Protein AF-A0A8T6VHX3-F1 (afdb_monomer)

Sequence (84 aa):
TYAVSHTVVIPFGAHDPTLNTPAENWYEPPVKTISVGETVTWINNDREAHTVTSGEGTGRFGWMGGEKFGNPTGEFDSGLFAEG

Radius of gyration: 13.65 Å; Cα contacts (8 Å, |Δi|>4): 145; chains: 1; bounding box: 45×22×30 Å

Structure (mmCIF, N/CA/C/O backbone):
data_AF-A0A8T6VHX3-F1
#
_entry.id   AF-A0A8T6VHX3-F1
#
loop_
_atom_site.group_PDB
_atom_site.id
_atom_site.type_symbol
_atom_site.label_atom_id
_atom_site.label_alt_id
_atom_site.label_comp_id
_atom_site.label_asym_id
_atom_site.label_entity_id
_atom_site.label_seq_id
_atom_site.pdbx_PDB_ins_code
_atom_site.Cartn_x
_atom_site.Cartn_y
_atom_site.Cartn_z
_atom_site.occupancy
_atom_site.B_iso_or_equiv
_atom_site.auth_seq_id
_atom_site.auth_comp_id
_atom_site.auth_asym_id
_atom_site.auth_atom_id
_atom_site.pdbx_PDB_model_num
ATOM 1 N N . THR A 1 1 ? -28.102 0.133 10.332 1.00 55.50 1 THR A N 1
ATOM 2 C CA . THR A 1 1 ? -27.237 0.943 9.449 1.00 55.50 1 THR A CA 1
ATOM 3 C C . THR A 1 1 ? -26.382 -0.012 8.651 1.00 55.50 1 THR A C 1
ATOM 5 O O . THR A 1 1 ? -25.862 -0.952 9.236 1.00 55.50 1 THR A O 1
ATOM 8 N N . TYR A 1 2 ? -26.321 0.139 7.329 1.00 59.12 2 TYR A N 1
ATOM 9 C CA . TYR A 1 2 ? -25.416 -0.670 6.511 1.00 59.12 2 TYR A CA 1
ATOM 10 C C . TYR A 1 2 ? -23.986 -0.193 6.774 1.00 59.12 2 TYR A C 1
ATOM 12 O O . TYR A 1 2 ? -23.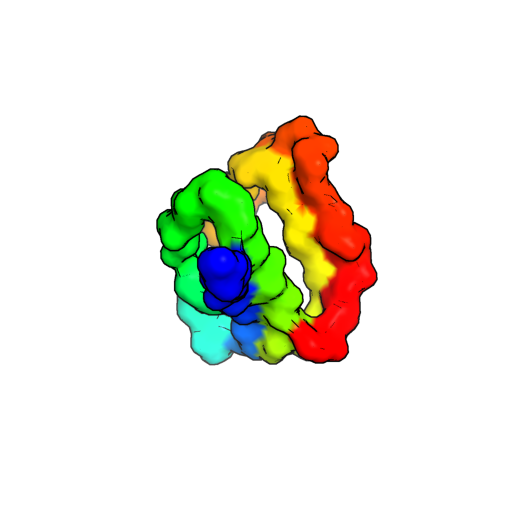754 1.014 6.803 1.00 59.12 2 TYR A O 1
ATOM 20 N N . ALA A 1 3 ? -23.060 -1.118 7.022 1.00 73.62 3 ALA A N 1
ATOM 21 C CA . ALA A 1 3 ? -21.646 -0.776 7.101 1.00 73.62 3 ALA A CA 1
ATOM 22 C C . ALA A 1 3 ? -21.197 -0.267 5.724 1.00 73.62 3 ALA A C 1
ATOM 24 O O . ALA A 1 3 ? -21.455 -0.919 4.710 1.00 73.62 3 ALA A O 1
ATOM 25 N N . VAL A 1 4 ? -20.575 0.910 5.682 1.00 87.44 4 VAL A N 1
ATOM 26 C CA . VAL A 1 4 ? -19.976 1.437 4.454 1.00 87.44 4 VAL A CA 1
ATOM 27 C C . VAL A 1 4 ? -18.679 0.672 4.202 1.00 87.44 4 VAL A C 1
ATOM 29 O O . VAL A 1 4 ? -17.879 0.468 5.119 1.00 87.44 4 VAL A O 1
ATOM 32 N N . SER A 1 5 ? -18.496 0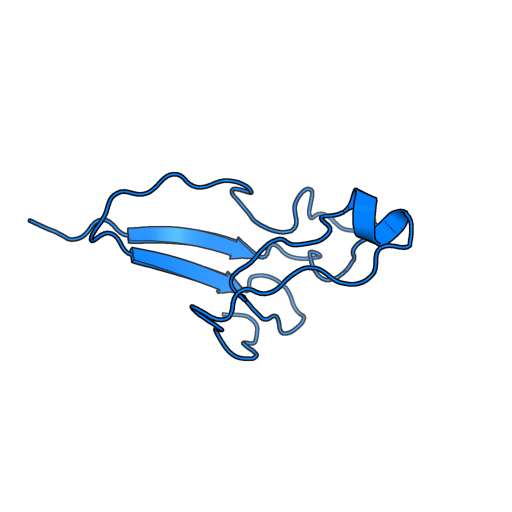.224 2.961 1.00 91.12 5 SER A N 1
ATOM 33 C CA . SER A 1 5 ? -17.281 -0.445 2.505 1.00 91.12 5 SER A CA 1
ATOM 34 C C . SER A 1 5 ? -16.545 0.441 1.508 1.00 91.12 5 SER A C 1
ATOM 36 O O . SER A 1 5 ? -17.156 1.099 0.663 1.00 91.12 5 SER A O 1
ATOM 38 N N . HIS A 1 6 ? -15.224 0.452 1.631 1.00 95.75 6 HIS A N 1
ATOM 39 C CA . HIS A 1 6 ? -14.299 1.213 0.810 1.00 95.75 6 HIS A CA 1
ATOM 40 C C . HIS A 1 6 ? -13.366 0.267 0.076 1.00 95.75 6 HIS A C 1
ATOM 42 O O . HIS A 1 6 ? -12.823 -0.649 0.680 1.00 95.75 6 HIS A O 1
ATOM 48 N N . THR A 1 7 ? -13.109 0.541 -1.196 1.00 97.00 7 THR A N 1
ATOM 49 C CA . THR A 1 7 ? -12.125 -0.207 -1.981 1.00 97.00 7 THR A CA 1
ATOM 50 C C . THR A 1 7 ? -10.842 0.599 -2.142 1.00 97.00 7 THR A C 1
ATOM 52 O O . THR A 1 7 ? -10.897 1.810 -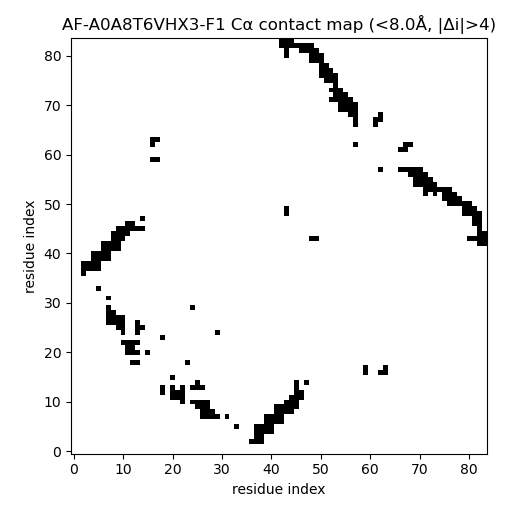2.393 1.00 97.00 7 THR A O 1
ATOM 55 N N . VAL A 1 8 ? -9.710 -0.089 -2.005 1.00 97.62 8 VAL A N 1
ATOM 56 C CA . VAL A 1 8 ? -8.374 0.376 -2.387 1.00 97.62 8 VAL A CA 1
ATOM 57 C C . VAL A 1 8 ? -7.778 -0.672 -3.321 1.00 97.62 8 VAL A C 1
ATOM 59 O O . VAL A 1 8 ? -7.760 -1.855 -2.995 1.00 97.62 8 VAL A O 1
ATOM 62 N N . VAL A 1 9 ? -7.317 -0.257 -4.492 1.00 97.81 9 VAL A N 1
ATOM 63 C CA . VAL A 1 9 ? -6.756 -1.161 -5.502 1.00 97.81 9 VAL A CA 1
ATOM 64 C C . VAL A 1 9 ? -5.240 -1.027 -5.507 1.00 97.81 9 VAL A C 1
ATOM 66 O O . VAL A 1 9 ? -4.727 0.087 -5.460 1.00 97.81 9 VAL A O 1
ATOM 69 N N . ILE A 1 10 ? -4.532 -2.149 -5.579 1.00 97.50 10 ILE A N 1
ATOM 70 C CA . ILE A 1 10 ? -3.134 -2.202 -6.011 1.00 97.50 10 ILE A CA 1
ATOM 71 C C . ILE A 1 10 ? -3.183 -2.369 -7.537 1.00 97.50 10 ILE A C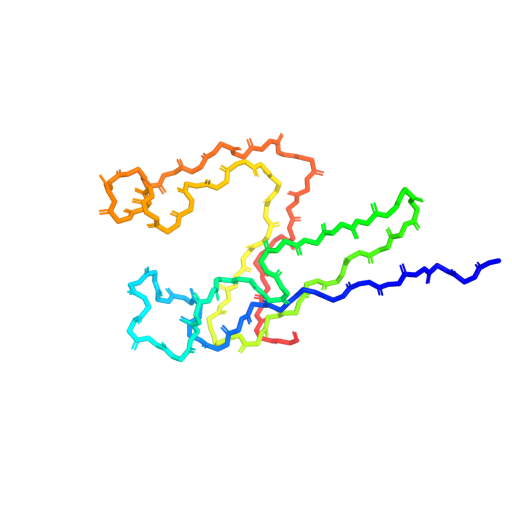 1
ATOM 73 O O . ILE A 1 10 ? -3.623 -3.424 -8.001 1.00 97.50 10 ILE A O 1
ATOM 77 N N . PRO A 1 11 ? -2.881 -1.328 -8.333 1.00 97.06 11 PRO A N 1
ATOM 78 C CA . PRO A 1 11 ? -3.114 -1.355 -9.774 1.00 97.06 11 PRO A CA 1
ATOM 79 C C . PRO A 1 11 ? -2.060 -2.180 -10.520 1.00 97.06 11 PRO A C 1
ATOM 81 O O . PRO A 1 11 ? -0.948 -2.402 -10.038 1.00 97.06 11 PRO A O 1
ATOM 84 N N . PHE A 1 12 ? -2.389 -2.572 -11.750 1.00 96.31 12 PHE A N 1
ATOM 85 C CA . PHE A 1 12 ? -1.465 -3.275 -12.635 1.00 96.31 12 PHE A CA 1
ATOM 86 C C . PHE A 1 12 ? -0.162 -2.492 -12.833 1.00 96.31 12 PHE A C 1
ATOM 88 O O . PHE A 1 12 ? -0.169 -1.356 -13.313 1.00 96.31 12 PHE A O 1
ATOM 95 N N . GLY A 1 13 ? 0.964 -3.131 -12.507 1.00 95.06 13 GLY A N 1
ATOM 96 C CA . GLY A 1 13 ? 2.288 -2.524 -12.589 1.00 95.06 13 GLY A CA 1
ATOM 97 C C . GLY A 1 13 ? 2.795 -1.892 -11.291 1.00 95.06 13 GLY A C 1
ATOM 98 O O . GLY A 1 13 ? 3.905 -1.360 -11.302 1.00 95.06 13 GLY A O 1
ATOM 99 N N . ALA A 1 14 ? 2.040 -1.957 -10.187 1.00 93.88 14 ALA A N 1
ATOM 100 C CA . ALA A 1 14 ? 2.470 -1.442 -8.884 1.00 93.88 14 ALA A CA 1
ATOM 101 C C . ALA A 1 14 ? 3.701 -2.168 -8.302 1.00 93.88 14 ALA A C 1
ATOM 103 O O . ALA A 1 14 ? 4.407 -1.590 -7.475 1.00 93.88 14 ALA A O 1
ATOM 104 N N . HIS A 1 15 ? 4.005 -3.389 -8.757 1.00 91.44 15 HIS A N 1
ATOM 105 C CA . HIS A 1 15 ? 5.235 -4.112 -8.418 1.00 91.44 15 HIS A CA 1
ATOM 106 C C . HIS A 1 15 ? 6.519 -3.402 -8.866 1.00 91.44 15 HIS A C 1
ATOM 108 O O . HIS A 1 15 ? 7.584 -3.688 -8.317 1.00 91.44 15 HIS A O 1
ATOM 114 N N . ASP A 1 16 ? 6.452 -2.505 -9.858 1.00 89.88 16 ASP A N 1
ATOM 115 C CA . ASP A 1 16 ? 7.607 -1.729 -10.299 1.00 89.88 16 ASP A CA 1
ATOM 116 C C . ASP A 1 16 ? 7.672 -0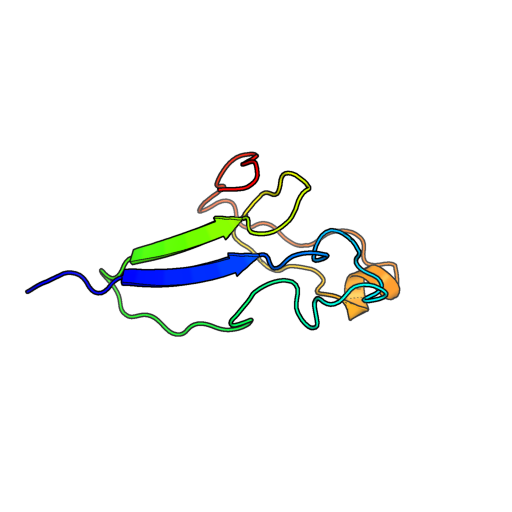.384 -9.548 1.00 89.88 16 ASP A C 1
ATOM 118 O O . ASP A 1 16 ? 6.916 0.551 -9.843 1.00 89.88 16 ASP A O 1
ATOM 122 N N . PRO A 1 17 ? 8.619 -0.214 -8.608 1.00 81.81 17 PRO A N 1
ATOM 123 C CA . PRO A 1 17 ? 8.739 1.016 -7.833 1.00 81.81 17 PRO A CA 1
ATOM 124 C C . PRO A 1 17 ? 9.243 2.215 -8.655 1.00 81.81 17 PRO A C 1
ATOM 126 O O . PRO A 1 17 ? 9.258 3.343 -8.154 1.00 81.81 17 PRO A O 1
ATOM 129 N N . THR A 1 18 ? 9.682 2.005 -9.900 1.00 84.06 18 THR A N 1
ATOM 130 C CA . THR A 1 18 ? 10.234 3.066 -10.755 1.00 84.06 18 THR A CA 1
ATOM 131 C C . THR A 1 18 ? 9.160 3.877 -11.492 1.00 84.06 18 THR A C 1
ATOM 133 O O . THR A 1 18 ? 9.450 4.988 -11.942 1.00 84.06 18 THR A O 1
ATOM 136 N N . LEU A 1 19 ? 7.910 3.390 -11.525 1.00 78.00 19 LEU A N 1
ATOM 137 C CA . LEU A 1 19 ? 6.808 3.867 -12.382 1.00 78.00 19 LEU A CA 1
ATOM 138 C C . LEU A 1 19 ? 7.155 3.878 -13.878 1.00 78.00 19 LEU A C 1
ATOM 140 O O . LEU A 1 19 ? 6.768 4.783 -14.614 1.00 78.00 19 LEU A O 1
ATOM 144 N N . ASN A 1 20 ? 7.880 2.861 -14.340 1.00 88.06 20 ASN A N 1
ATOM 145 C CA . ASN A 1 20 ? 7.986 2.564 -15.769 1.00 88.06 20 ASN A CA 1
ATOM 146 C C . ASN A 1 20 ? 6.833 1.660 -16.252 1.00 88.06 20 ASN A C 1
ATOM 148 O O . ASN A 1 20 ? 6.917 1.028 -17.305 1.00 88.06 20 ASN A O 1
ATOM 152 N N . THR A 1 21 ? 5.748 1.611 -15.478 1.00 91.25 21 THR A N 1
ATOM 153 C CA . THR A 1 21 ? 4.516 0.863 -15.730 1.00 91.25 21 THR A CA 1
ATOM 154 C C . THR A 1 21 ? 3.327 1.829 -15.817 1.00 91.25 21 THR A C 1
ATOM 156 O O . THR A 1 21 ? 3.475 3.013 -15.512 1.00 91.25 21 THR A O 1
ATOM 159 N N . PRO A 1 22 ? 2.135 1.367 -16.239 1.00 93.00 22 PRO A N 1
ATOM 160 C CA . PRO A 1 22 ? 0.941 2.214 -16.273 1.00 93.00 22 PRO A CA 1
ATOM 161 C C . PRO A 1 22 ? 0.459 2.715 -14.902 1.00 93.00 22 PRO A C 1
ATOM 163 O O . PRO A 1 22 ? -0.350 3.637 -14.862 1.00 93.00 22 PRO A O 1
ATOM 166 N N . ALA A 1 23 ? 0.912 2.117 -13.795 1.00 92.94 23 ALA A N 1
ATOM 167 C CA . ALA A 1 23 ? 0.538 2.547 -12.453 1.00 92.94 23 ALA A CA 1
ATOM 168 C C . ALA A 1 23 ? 1.152 3.920 -12.133 1.00 92.94 23 ALA A C 1
ATOM 170 O O . ALA A 1 23 ? 2.369 4.086 -12.158 1.00 92.94 23 ALA A O 1
ATOM 171 N N . GLU A 1 24 ? 0.322 4.903 -11.780 1.00 89.06 24 GLU A N 1
ATOM 172 C CA . GLU A 1 24 ? 0.797 6.217 -11.312 1.00 89.06 24 GLU A CA 1
ATOM 173 C C . GLU A 1 24 ? 1.053 6.235 -9.797 1.00 89.06 24 GLU A C 1
ATOM 175 O O . GLU A 1 24 ? 1.888 6.994 -9.301 1.00 89.06 24 GLU A O 1
ATOM 180 N N . ASN A 1 25 ? 0.336 5.385 -9.058 1.00 90.50 25 ASN A N 1
ATOM 181 C CA . ASN A 1 25 ? 0.425 5.225 -7.611 1.00 90.50 25 ASN A CA 1
ATOM 182 C C . ASN A 1 25 ? 0.462 3.731 -7.261 1.00 90.50 25 ASN A C 1
ATOM 184 O O . ASN A 1 25 ? -0.062 2.905 -8.000 1.00 90.50 25 ASN A O 1
ATOM 188 N N . TRP A 1 26 ? 1.025 3.378 -6.103 1.00 91.62 26 TRP A N 1
ATOM 189 C CA . TRP A 1 26 ? 0.994 1.990 -5.609 1.00 91.62 26 TRP A CA 1
ATOM 190 C C . TRP A 1 26 ? -0.375 1.568 -5.063 1.00 91.62 26 TRP A C 1
ATOM 192 O O . TRP A 1 26 ? -0.654 0.378 -4.966 1.00 91.62 26 TRP A O 1
ATOM 202 N N . TYR A 1 27 ? -1.225 2.540 -4.727 1.00 94.69 27 TYR A N 1
ATOM 203 C CA . TYR A 1 27 ? -2.596 2.331 -4.277 1.00 94.69 27 TYR A CA 1
ATOM 204 C C . TYR A 1 27 ? -3.534 3.333 -4.950 1.00 94.69 27 TYR A C 1
ATOM 206 O O . TYR A 1 27 ? -3.187 4.506 -5.111 1.00 94.69 27 TYR A O 1
ATOM 214 N N . GLU A 1 28 ? -4.746 2.891 -5.276 1.00 95.94 28 GLU A N 1
ATOM 215 C CA . GLU A 1 28 ? -5.798 3.703 -5.883 1.00 95.94 28 GLU A CA 1
ATOM 216 C C . GLU A 1 28 ? -7.111 3.596 -5.074 1.00 95.94 28 GLU A C 1
ATOM 218 O O . GLU A 1 28 ? -7.727 2.529 -5.034 1.00 95.94 28 GLU A O 1
ATOM 223 N N . PRO A 1 29 ? -7.572 4.681 -4.416 1.00 96.31 29 PRO A N 1
ATOM 224 C CA . PRO A 1 29 ? -6.863 5.949 -4.245 1.00 96.31 29 PRO A CA 1
ATOM 225 C C . PRO A 1 29 ? -5.655 5.799 -3.296 1.00 96.31 29 PRO A C 1
ATOM 227 O O . PRO A 1 29 ? -5.688 4.959 -2.397 1.00 96.31 29 PRO A O 1
ATOM 230 N N . PRO A 1 30 ? -4.624 6.657 -3.418 1.00 92.38 30 PRO A N 1
ATOM 231 C CA . PRO A 1 30 ? -3.438 6.594 -2.559 1.00 92.38 30 PRO A CA 1
ATOM 232 C C . PRO A 1 30 ? -3.713 7.036 -1.115 1.00 92.38 30 PRO A C 1
ATOM 234 O O . PRO A 1 30 ? -2.955 6.706 -0.208 1.00 92.38 30 PRO A O 1
ATOM 237 N N . VAL A 1 31 ? -4.795 7.790 -0.892 1.00 93.62 31 VAL A N 1
ATOM 238 C CA . VAL A 1 31 ? -5.247 8.230 0.431 1.00 93.62 31 VAL A CA 1
ATOM 239 C C . VAL A 1 31 ? -6.745 7.987 0.542 1.00 93.62 31 VAL A C 1
ATOM 241 O O . VAL A 1 31 ? -7.518 8.364 -0.344 1.00 93.62 31 VAL A O 1
ATOM 244 N N . LYS A 1 32 ? -7.163 7.375 1.652 1.00 94.94 32 LYS A N 1
ATOM 245 C CA . LYS A 1 32 ? -8.565 7.086 1.950 1.00 94.94 32 LYS A CA 1
ATOM 246 C C . LYS A 1 32 ? -8.904 7.550 3.362 1.00 94.94 32 LYS A C 1
ATOM 248 O O . LYS A 1 32 ? -8.287 7.108 4.324 1.00 94.94 32 LYS A O 1
ATOM 253 N N . THR A 1 33 ? -9.906 8.414 3.481 1.00 95.38 33 THR A N 1
ATOM 254 C CA . THR A 1 33 ? -10.494 8.790 4.772 1.00 95.38 33 THR A CA 1
ATOM 255 C C . THR A 1 33 ? -11.702 7.902 5.037 1.00 95.38 33 THR A C 1
ATOM 257 O O . THR A 1 33 ? -12.589 7.814 4.188 1.00 95.38 33 THR A O 1
ATOM 260 N N . ILE A 1 34 ? -11.735 7.263 6.206 1.00 94.38 34 ILE A N 1
ATOM 261 C CA . ILE A 1 34 ? -12.822 6.383 6.654 1.00 94.38 34 ILE A CA 1
ATOM 262 C C . ILE A 1 34 ? -13.301 6.789 8.052 1.00 94.38 34 ILE A C 1
ATOM 264 O O . ILE A 1 34 ? -12.586 7.468 8.792 1.00 94.38 34 ILE A O 1
ATOM 268 N N . SER A 1 35 ? -14.500 6.350 8.421 1.00 95.69 35 SER A N 1
ATOM 269 C CA . SER A 1 35 ? -15.066 6.499 9.763 1.00 95.69 35 SER A CA 1
ATOM 270 C C . SER A 1 35 ? -14.908 5.218 10.584 1.00 95.69 35 SER A C 1
ATOM 272 O O . SER A 1 35 ? -14.820 4.111 10.051 1.00 95.69 35 SER A O 1
ATOM 274 N N . VAL A 1 36 ? -14.913 5.354 11.912 1.00 94.25 36 VAL A N 1
ATOM 275 C CA . VAL A 1 36 ? -14.886 4.201 12.824 1.00 94.25 36 VAL A CA 1
ATOM 276 C C . VAL A 1 36 ? -16.088 3.288 12.554 1.00 94.25 36 VAL A C 1
ATOM 278 O O . VAL A 1 36 ? -17.228 3.748 12.526 1.00 94.25 36 VAL A O 1
ATOM 281 N N . GLY A 1 37 ? -15.822 1.989 12.388 1.00 93.81 37 GLY A N 1
ATOM 282 C CA . GLY A 1 37 ? -16.832 0.963 12.098 1.00 93.81 37 GLY A CA 1
ATOM 283 C C . GLY A 1 37 ? -17.045 0.668 10.608 1.00 93.81 37 GLY A C 1
ATOM 284 O O . GLY A 1 37 ? -17.816 -0.232 10.282 1.00 93.81 37 GLY A O 1
ATOM 285 N N . GLU A 1 38 ? -16.371 1.387 9.709 1.00 95.44 38 GLU A N 1
ATOM 2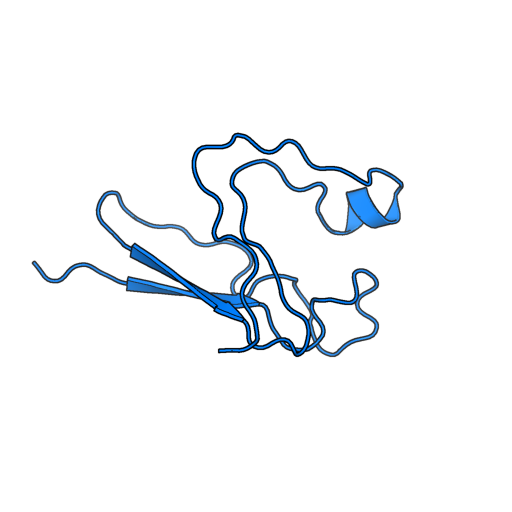86 C CA . GLU A 1 38 ? -16.350 1.079 8.275 1.00 95.44 38 GLU A CA 1
ATOM 287 C C . GLU A 1 38 ? -15.313 -0.003 7.942 1.00 95.44 38 GLU A C 1
ATOM 289 O O . GLU A 1 38 ? -14.448 -0.339 8.751 1.00 95.44 38 GLU A O 1
ATOM 294 N N . THR A 1 39 ? -15.408 -0.573 6.740 1.00 94.94 39 THR A N 1
ATOM 295 C CA . THR A 1 39 ? -14.481 -1.611 6.261 1.00 94.94 39 THR A CA 1
ATOM 296 C C . THR A 1 39 ? -13.723 -1.130 5.034 1.00 94.94 39 THR A C 1
ATOM 298 O O . THR A 1 39 ? -14.313 -0.524 4.140 1.00 94.94 39 THR A O 1
ATOM 301 N N . VAL A 1 40 ? -12.430 -1.443 4.968 1.00 96.25 40 VAL A N 1
ATOM 302 C CA . VAL A 1 40 ? -11.606 -1.266 3.768 1.00 96.25 40 VAL A CA 1
ATOM 303 C C . VAL A 1 40 ? -11.285 -2.637 3.185 1.00 96.25 40 VAL A C 1
ATOM 305 O O . VAL A 1 40 ? -10.877 -3.545 3.906 1.00 96.25 40 VAL A O 1
ATOM 308 N N . THR A 1 41 ? -11.482 -2.777 1.881 1.00 95.81 41 THR A N 1
ATOM 309 C CA . THR A 1 41 ? -11.123 -3.952 1.093 1.00 95.81 41 THR A CA 1
ATOM 310 C C . THR A 1 41 ? -10.009 -3.564 0.136 1.00 95.81 41 THR A C 1
ATOM 312 O O . THR A 1 41 ? -10.191 -2.687 -0.712 1.00 95.81 41 THR A O 1
ATOM 315 N N . TRP A 1 42 ? -8.865 -4.227 0.276 1.00 97.38 42 TRP A N 1
ATOM 316 C CA . TRP A 1 42 ? -7.782 -4.148 -0.693 1.00 97.38 42 TRP A CA 1
ATOM 317 C C . TRP A 1 42 ? -7.994 -5.195 -1.783 1.00 97.38 42 TRP A C 1
ATOM 319 O O . TRP A 1 42 ? -8.330 -6.336 -1.477 1.00 97.38 42 TRP A O 1
ATOM 329 N N . ILE A 1 43 ? -7.816 -4.786 -3.035 1.00 97.56 43 ILE A N 1
ATOM 330 C CA . ILE A 1 43 ? -7.894 -5.641 -4.226 1.00 97.56 43 ILE A CA 1
ATOM 331 C C . ILE A 1 43 ? -6.519 -5.630 -4.875 1.00 97.56 43 ILE A C 1
ATOM 333 O O . ILE A 1 43 ? -5.963 -4.550 -5.102 1.00 97.56 43 ILE A O 1
ATOM 337 N N . ASN A 1 44 ? -5.980 -6.808 -5.180 1.00 98.12 44 ASN A N 1
ATOM 338 C CA . ASN A 1 44 ? -4.748 -6.897 -5.948 1.00 98.12 44 ASN A C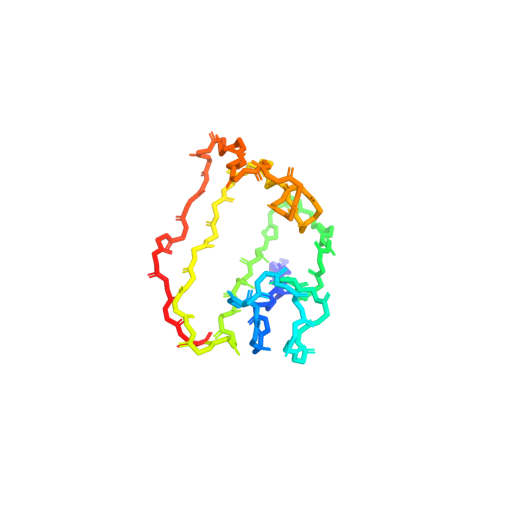A 1
ATOM 339 C C . ASN A 1 44 ? -5.109 -7.039 -7.426 1.00 98.12 44 ASN A C 1
ATOM 341 O O . ASN A 1 44 ? -5.466 -8.119 -7.879 1.00 98.12 44 ASN A O 1
ATOM 345 N N . ASN A 1 45 ? -5.026 -5.939 -8.169 1.00 97.88 45 ASN A N 1
ATOM 346 C CA . ASN A 1 45 ? -5.181 -5.926 -9.623 1.00 97.88 45 ASN A CA 1
ATOM 347 C C . ASN A 1 45 ? -3.811 -5.874 -10.329 1.00 97.88 45 ASN A C 1
ATOM 349 O O . ASN A 1 45 ? -3.711 -5.488 -11.495 1.00 97.88 45 ASN A O 1
ATOM 353 N N . ASP A 1 46 ? -2.740 -6.200 -9.607 1.00 97.12 46 ASP A N 1
ATOM 354 C CA . ASP A 1 46 ? -1.417 -6.426 -10.163 1.00 97.12 46 ASP A CA 1
ATOM 355 C C . ASP A 1 46 ? -1.176 -7.922 -10.372 1.00 97.12 46 ASP A C 1
ATOM 357 O O . ASP A 1 46 ? -1.812 -8.778 -9.760 1.00 97.12 46 ASP A O 1
ATOM 361 N N . ARG A 1 47 ? -0.231 -8.240 -11.258 1.00 94.69 47 ARG A N 1
ATOM 362 C CA . ARG A 1 47 ? 0.106 -9.629 -11.590 1.00 94.69 47 ARG A CA 1
ATOM 363 C C . ARG A 1 47 ? 0.933 -10.307 -10.496 1.00 94.69 47 ARG A C 1
ATOM 365 O O . ARG A 1 47 ? 0.922 -11.530 -10.370 1.00 94.69 47 ARG A O 1
ATOM 372 N N . GLU A 1 48 ? 1.701 -9.518 -9.756 1.00 95.88 48 GLU A N 1
ATOM 373 C CA . GLU A 1 48 ? 2.540 -10.003 -8.667 1.00 95.88 48 GLU A CA 1
ATOM 374 C C . GLU A 1 48 ? 1.741 -10.069 -7.366 1.00 95.88 48 GLU A C 1
ATOM 376 O O . GLU A 1 48 ? 0.804 -9.303 -7.141 1.00 95.88 48 GLU A O 1
ATOM 381 N N . ALA A 1 49 ? 2.109 -11.001 -6.491 1.00 97.06 49 ALA A N 1
ATOM 382 C CA . ALA A 1 49 ? 1.490 -11.093 -5.179 1.00 97.06 49 ALA A CA 1
ATOM 383 C C . ALA A 1 49 ? 2.007 -9.976 -4.260 1.00 97.06 49 ALA A C 1
ATOM 385 O O . ALA A 1 49 ? 3.203 -9.680 -4.244 1.00 97.06 49 ALA A O 1
ATOM 386 N N . HIS A 1 50 ? 1.108 -9.400 -3.465 1.00 95.94 50 HIS A N 1
ATOM 387 C CA . HIS A 1 50 ? 1.395 -8.253 -2.604 1.00 95.94 50 HIS A CA 1
ATOM 388 C C . HIS A 1 50 ? 0.999 -8.518 -1.152 1.00 95.94 50 HIS A C 1
ATOM 390 O O . HIS A 1 50 ? 0.300 -9.481 -0.838 1.00 95.94 50 HIS A O 1
ATOM 396 N N . THR A 1 51 ? 1.467 -7.650 -0.260 1.00 95.50 51 THR A N 1
ATOM 397 C CA . THR A 1 51 ? 1.083 -7.600 1.155 1.00 95.50 51 THR A CA 1
ATOM 398 C C . THR A 1 51 ? 0.604 -6.196 1.500 1.00 95.50 51 THR A C 1
ATOM 400 O O . THR A 1 51 ? 1.087 -5.214 0.937 1.00 95.50 51 THR A O 1
ATOM 403 N N . VAL A 1 52 ? -0.294 -6.084 2.473 1.00 95.94 52 VAL A N 1
ATOM 404 C CA . VAL A 1 52 ? -0.737 -4.817 3.056 1.00 95.94 52 VAL A CA 1
ATOM 405 C C . VAL A 1 52 ? -0.489 -4.883 4.559 1.00 95.94 52 VAL A C 1
ATOM 407 O O . VAL A 1 52 ? -1.129 -5.655 5.274 1.00 95.94 52 VAL A O 1
ATOM 410 N N . THR A 1 53 ? 0.460 -4.075 5.022 1.00 94.88 53 THR A N 1
ATOM 411 C CA . THR A 1 53 ? 0.957 -4.060 6.405 1.00 94.88 53 THR A CA 1
ATOM 412 C C . THR A 1 53 ? 0.743 -2.673 7.003 1.00 94.88 53 THR A C 1
ATOM 414 O O . THR A 1 53 ? 0.938 -1.664 6.319 1.00 94.88 53 THR A O 1
ATOM 417 N N . SER A 1 54 ? 0.338 -2.598 8.271 1.00 96.00 54 SER A N 1
ATOM 418 C CA . SER A 1 54 ? 0.186 -1.317 8.961 1.00 96.00 54 SER A CA 1
ATOM 419 C C . SER A 1 54 ? 1.537 -0.661 9.262 1.00 96.00 54 SER A C 1
ATOM 421 O O . SER A 1 54 ? 2.514 -1.335 9.594 1.00 96.00 54 SER A O 1
ATOM 423 N N . GLY A 1 55 ? 1.587 0.667 9.158 1.00 94.50 55 GLY A N 1
ATOM 424 C CA . GLY A 1 55 ? 2.734 1.482 9.549 1.00 94.50 55 GLY A CA 1
ATOM 425 C C . GLY A 1 55 ? 3.068 2.578 8.547 1.00 94.50 55 GLY A C 1
ATOM 426 O O . GLY A 1 55 ? 2.268 2.922 7.675 1.00 94.50 55 GLY A O 1
ATOM 427 N N . GLU A 1 56 ? 4.267 3.134 8.682 1.00 92.31 56 GLU A N 1
ATOM 428 C CA . GLU A 1 56 ? 4.786 4.151 7.769 1.00 92.31 56 GLU A CA 1
ATOM 429 C C . GLU A 1 56 ? 5.619 3.484 6.674 1.00 92.31 56 GLU A C 1
ATOM 431 O O . GLU A 1 56 ? 6.698 2.949 6.930 1.00 92.31 56 GLU A O 1
ATOM 436 N N . GLY A 1 57 ? 5.133 3.508 5.434 1.00 88.88 57 GLY A N 1
ATOM 437 C CA . GLY A 1 57 ? 5.946 3.123 4.281 1.00 88.88 57 GLY A CA 1
ATOM 438 C C . GLY A 1 57 ? 7.008 4.183 3.976 1.00 88.88 57 GLY A C 1
ATOM 439 O O . GLY A 1 57 ? 6.789 5.367 4.215 1.00 88.88 57 GLY A O 1
ATOM 440 N N . THR A 1 58 ? 8.129 3.794 3.360 1.00 86.38 58 THR A N 1
ATOM 441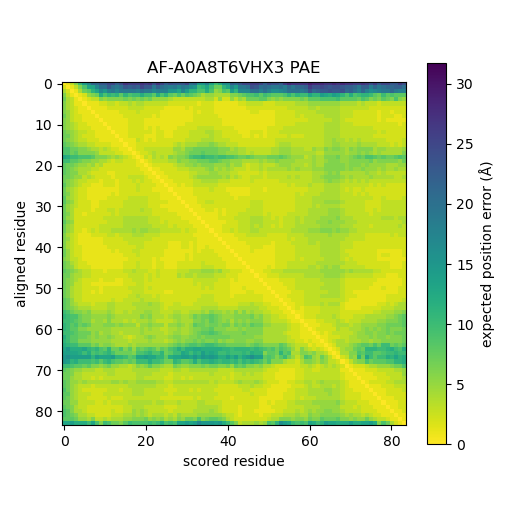 C CA . THR A 1 58 ? 9.140 4.765 2.877 1.00 86.38 58 THR A CA 1
ATOM 442 C C . THR A 1 58 ? 8.621 5.660 1.754 1.00 86.38 58 THR A C 1
ATOM 444 O O . THR A 1 58 ? 9.223 6.676 1.407 1.00 86.38 58 THR A O 1
ATOM 447 N N . GLY A 1 59 ? 7.494 5.270 1.157 1.00 84.25 59 GLY A N 1
ATOM 448 C CA . GLY A 1 59 ? 6.982 5.877 -0.053 1.00 84.25 59 GLY A CA 1
ATOM 449 C C . GLY A 1 59 ? 7.947 5.701 -1.225 1.00 84.25 59 GLY A C 1
ATOM 450 O O . GLY A 1 59 ? 9.066 5.195 -1.119 1.00 84.25 59 GLY A O 1
ATOM 451 N N . ARG A 1 60 ? 7.503 6.153 -2.393 1.00 80.12 60 ARG A N 1
ATOM 452 C CA . ARG A 1 60 ? 8.274 6.024 -3.632 1.00 80.12 60 ARG A CA 1
ATOM 453 C C . ARG A 1 60 ? 9.640 6.701 -3.551 1.00 80.12 60 ARG A C 1
ATOM 455 O O . ARG A 1 60 ? 10.653 6.118 -3.930 1.00 80.12 60 ARG A O 1
ATOM 462 N N . PHE A 1 61 ? 9.662 7.945 -3.080 1.00 81.88 61 PHE A N 1
ATOM 463 C CA . PHE A 1 61 ? 10.882 8.746 -3.066 1.00 81.88 61 PHE A CA 1
ATOM 464 C C . PHE A 1 61 ? 11.875 8.275 -2.003 1.00 81.88 61 PHE A C 1
ATOM 466 O O . PHE A 1 61 ? 13.071 8.299 -2.278 1.00 81.88 61 PHE A O 1
ATOM 473 N N . GLY A 1 62 ? 11.399 7.775 -0.856 1.00 85.19 62 GLY A N 1
ATOM 474 C CA . GLY A 1 62 ? 12.263 7.126 0.131 1.00 85.19 62 GLY A CA 1
ATOM 475 C C . GLY A 1 62 ? 12.915 5.874 -0.453 1.00 85.19 62 GLY A C 1
ATOM 476 O O . GLY A 1 62 ? 14.142 5.764 -0.448 1.00 85.19 62 GLY A O 1
ATOM 477 N N . TRP A 1 63 ? 12.127 4.997 -1.095 1.00 83.69 63 TRP A N 1
ATOM 478 C CA . TRP A 1 63 ? 12.665 3.801 -1.756 1.00 83.69 63 TRP A CA 1
ATOM 479 C C . TRP A 1 63 ? 13.720 4.131 -2.823 1.00 83.69 63 TRP A C 1
ATOM 481 O O . TRP A 1 63 ? 14.819 3.571 -2.807 1.00 83.69 63 TRP A O 1
ATOM 491 N N . MET A 1 64 ? 13.426 5.075 -3.725 1.00 83.12 64 MET A N 1
ATOM 492 C CA . MET A 1 64 ? 14.379 5.518 -4.754 1.00 83.12 64 MET A CA 1
ATOM 493 C C . MET A 1 64 ? 15.609 6.231 -4.167 1.00 83.12 64 MET A C 1
ATOM 495 O O . MET A 1 64 ? 16.679 6.199 -4.774 1.00 83.12 64 MET A O 1
ATOM 499 N N . GLY A 1 65 ? 15.468 6.857 -2.996 1.00 84.88 65 GLY A N 1
ATOM 500 C CA . GLY A 1 65 ? 16.536 7.542 -2.266 1.00 84.88 65 GLY A CA 1
ATOM 501 C C . GLY A 1 65 ? 17.444 6.621 -1.445 1.00 84.88 65 GLY A C 1
ATOM 502 O O . GLY A 1 65 ? 18.426 7.094 -0.878 1.00 84.88 65 GLY A O 1
ATOM 503 N N . GLY A 1 66 ? 17.155 5.315 -1.392 1.00 82.31 66 GLY A N 1
ATOM 504 C CA . GLY A 1 66 ? 17.935 4.333 -0.631 1.00 82.31 66 GLY A CA 1
ATOM 505 C C . GLY A 1 66 ? 17.372 4.001 0.754 1.00 82.31 66 GLY A C 1
ATOM 506 O O . GLY A 1 66 ? 17.922 3.129 1.431 1.00 82.31 66 GLY A O 1
ATOM 507 N N . GLU A 1 67 ? 16.257 4.614 1.156 1.00 81.50 67 GLU A N 1
ATOM 508 C CA . GLU A 1 67 ? 15.473 4.205 2.323 1.00 81.50 67 GLU A CA 1
ATOM 509 C C . GLU A 1 67 ? 14.615 3.004 1.923 1.00 81.50 67 GLU A C 1
ATOM 511 O O . GLU A 1 67 ? 13.515 3.118 1.382 1.00 81.50 67 GLU A O 1
ATOM 516 N N . LYS A 1 68 ? 15.173 1.810 2.119 1.00 73.19 68 LYS A N 1
ATOM 517 C CA . LYS A 1 68 ? 14.552 0.576 1.630 1.00 73.19 68 LYS A CA 1
ATOM 518 C C . LYS A 1 68 ? 13.420 0.055 2.516 1.00 73.19 68 LYS A C 1
ATOM 520 O O . LYS A 1 68 ? 12.651 -0.785 2.069 1.00 73.19 68 LYS A O 1
ATOM 525 N N . PHE A 1 69 ? 13.313 0.506 3.762 1.00 81.31 69 PHE A N 1
ATOM 526 C CA . PHE A 1 69 ? 12.419 -0.115 4.739 1.00 81.31 69 PHE A CA 1
ATOM 527 C C . PHE A 1 69 ? 11.577 0.918 5.468 1.00 81.31 69 PHE A C 1
ATOM 529 O O . PHE A 1 69 ? 12.107 1.918 5.947 1.00 81.31 69 PHE A O 1
ATOM 536 N N . GLY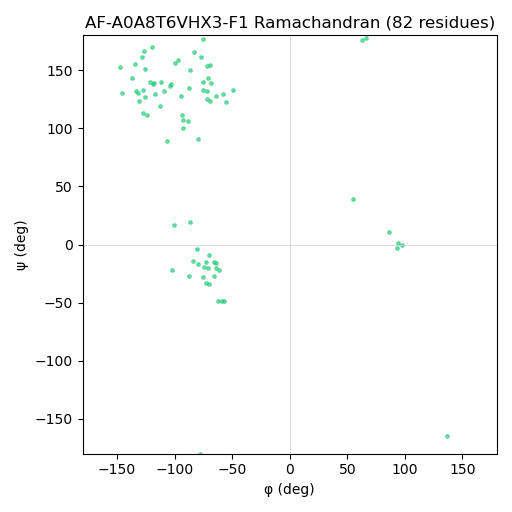 A 1 70 ? 10.267 0.666 5.510 1.00 87.19 70 GLY A N 1
ATOM 537 C CA . GLY A 1 70 ? 9.328 1.440 6.311 1.00 87.19 70 GLY A CA 1
ATOM 538 C C . GLY A 1 70 ? 9.385 1.042 7.784 1.00 87.19 70 GLY A C 1
ATOM 539 O O . GLY A 1 70 ? 10.124 0.134 8.169 1.00 87.19 70 GLY A O 1
ATOM 540 N N . ASN A 1 71 ? 8.558 1.695 8.591 1.00 92.75 71 ASN A N 1
ATOM 541 C CA . ASN A 1 71 ? 8.366 1.400 10.006 1.00 92.75 71 ASN A CA 1
ATOM 542 C C . ASN A 1 71 ? 7.003 0.709 10.189 1.00 92.75 71 ASN A C 1
ATOM 544 O O . ASN A 1 71 ? 5.999 1.403 10.375 1.00 92.75 71 ASN A O 1
ATOM 548 N N . PRO A 1 72 ? 6.926 -0.633 10.092 1.00 93.69 72 PRO A N 1
ATOM 549 C CA . PRO A 1 72 ? 5.682 -1.350 10.327 1.00 93.69 72 PRO A CA 1
ATOM 550 C C . PRO A 1 72 ? 5.292 -1.270 11.804 1.00 93.69 72 PRO A C 1
ATOM 552 O O . PRO A 1 72 ? 6.137 -1.400 12.691 1.00 93.69 72 PRO A O 1
ATOM 555 N N . THR A 1 73 ? 4.005 -1.080 12.066 1.00 96.88 73 THR A N 1
ATOM 556 C CA . THR A 1 73 ? 3.472 -0.893 13.421 1.00 96.88 73 THR A CA 1
ATOM 557 C C . THR A 1 73 ? 2.809 -2.164 13.974 1.00 96.88 73 THR A C 1
ATOM 559 O O . THR A 1 73 ? 2.802 -2.374 15.186 1.00 96.88 73 THR A O 1
ATOM 562 N N . GLY A 1 74 ? 2.379 -3.090 13.104 1.00 95.38 74 GLY A N 1
ATOM 563 C CA . GLY A 1 74 ? 1.993 -4.461 13.476 1.00 95.38 74 GLY A CA 1
ATOM 564 C C . GLY A 1 74 ? 0.543 -4.658 13.939 1.00 95.38 74 GLY A C 1
ATOM 565 O O . GLY A 1 74 ? 0.204 -5.724 14.446 1.00 95.38 74 GLY A O 1
ATOM 566 N N . GLU A 1 75 ? -0.326 -3.665 13.772 1.00 97.06 75 GLU A N 1
ATOM 567 C CA . GLU A 1 75 ? -1.766 -3.753 14.043 1.00 97.06 75 GLU A CA 1
ATOM 568 C C . GLU A 1 75 ? -2.508 -4.632 13.032 1.00 97.06 75 GLU A C 1
ATOM 570 O O . GLU A 1 75 ? -3.473 -5.298 13.411 1.00 97.06 75 GLU A O 1
ATOM 575 N N . PHE A 1 76 ? -2.086 -4.641 11.763 1.00 95.38 76 PHE A N 1
ATOM 576 C CA . PHE A 1 76 ? -2.593 -5.591 10.773 1.00 95.38 76 PHE A CA 1
ATOM 577 C C . PHE A 1 76 ? -1.537 -5.973 9.733 1.00 95.38 76 PHE A C 1
ATOM 579 O O . PHE A 1 76 ? -0.654 -5.188 9.383 1.00 95.38 76 PHE A O 1
ATOM 586 N N . ASP A 1 77 ? -1.701 -7.181 9.201 1.00 96.50 77 ASP A N 1
ATOM 587 C CA . ASP A 1 77 ? -0.990 -7.696 8.037 1.00 96.50 77 ASP A CA 1
ATOM 588 C C . ASP A 1 77 ? -1.944 -8.612 7.258 1.00 96.50 77 ASP A C 1
ATOM 590 O O . ASP A 1 77 ? -2.608 -9.470 7.848 1.00 96.50 77 ASP A O 1
ATOM 594 N N . SER A 1 78 ? -2.065 -8.407 5.949 1.00 96.19 78 SER A N 1
ATOM 595 C CA . SER A 1 78 ? -2.946 -9.215 5.096 1.00 96.19 78 SER A CA 1
ATOM 596 C C . SER A 1 78 ? -2.421 -10.631 4.835 1.00 96.19 78 SER A C 1
ATOM 598 O O . SER A 1 78 ? -3.158 -11.471 4.317 1.00 96.19 78 SER A O 1
ATOM 600 N N . GLY A 1 79 ? -1.141 -10.887 5.111 1.00 96.69 79 GLY A N 1
ATOM 601 C CA . GLY A 1 79 ? -0.380 -11.941 4.455 1.00 96.69 79 GLY A CA 1
ATOM 602 C C . GLY A 1 79 ? -0.184 -11.652 2.965 1.00 96.69 79 GLY A C 1
ATOM 603 O O . GLY A 1 79 ? -0.664 -10.650 2.431 1.00 96.69 79 GLY A O 1
ATOM 604 N N . LEU A 1 80 ? 0.536 -12.542 2.282 1.00 97.00 80 LEU A N 1
ATOM 605 C CA . LEU A 1 80 ? 0.712 -12.469 0.833 1.00 97.00 80 LEU A CA 1
ATOM 606 C C . LEU A 1 80 ? -0.599 -12.854 0.134 1.00 97.00 80 LEU A C 1
ATOM 608 O O . LEU A 1 80 ? -1.110 -13.952 0.363 1.00 97.00 80 LEU A O 1
ATOM 612 N N . PHE A 1 81 ? -1.111 -11.991 -0.742 1.00 97.50 81 PHE A N 1
ATOM 613 C CA . PHE A 1 81 ? -2.291 -12.276 -1.556 1.00 97.50 81 PHE A CA 1
ATOM 614 C C . PHE A 1 81 ? -2.016 -12.032 -3.042 1.00 97.50 81 PHE A C 1
ATOM 616 O O . PHE A 1 81 ? -1.412 -11.036 -3.448 1.00 97.50 81 PHE A O 1
ATOM 623 N N . ALA A 1 82 ? -2.419 -13.012 -3.850 1.00 96.06 82 ALA A N 1
ATOM 624 C CA . ALA A 1 82 ? -2.300 -12.974 -5.302 1.00 96.06 82 ALA A CA 1
ATOM 625 C C . ALA A 1 82 ? -3.354 -12.041 -5.917 1.00 96.06 82 ALA A C 1
ATOM 627 O O . ALA A 1 82 ? -4.194 -11.496 -5.203 1.00 96.06 82 ALA A O 1
ATOM 628 N N . GLU A 1 83 ? -3.289 -11.879 -7.236 1.00 95.06 83 GLU A N 1
ATOM 629 C CA . GLU A 1 83 ? -4.301 -11.185 -8.034 1.00 95.06 83 GLU A CA 1
ATOM 630 C C . GLU A 1 83 ? -5.723 -11.685 -7.701 1.00 95.06 83 GLU A C 1
ATOM 632 O O . GLU A 1 83 ? -5.955 -12.900 -7.628 1.00 95.06 83 GLU A O 1
ATOM 637 N N . GLY A 1 84 ? -6.664 -10.760 -7.488 1.00 80.12 84 GLY A N 1
ATOM 638 C CA . GLY A 1 84 ? -8.049 -11.057 -7.105 1.00 80.12 84 GLY A CA 1
ATOM 639 C C . GLY A 1 84 ? -8.843 -9.842 -6.652 1.00 80.12 84 GLY A C 1
ATOM 640 O O . GLY A 1 84 ? -8.250 -8.955 -5.992 1.00 80.12 84 GLY A O 1
#

Secondary structure (DSSP, 8-state):
-PPPEEEEEE-TTTT-TT--SS-SSSSBSS-----TT-EEEEEE-SSS-B--EEEE--HHHHHHTT----EEEEEEE---B---

Solvent-accessible surface area (backbone atoms only — not comparable to full-atom values): 5148 Å² total; per-residue (Å²): 131,82,73,56,76,43,76,32,32,28,34,47,40,35,89,46,80,83,52,91,41,88,25,91,47,62,34,45,63,79,74,80,91,83,61,94,82,50,46,79,44,80,31,33,59,18,89,62,66,45,72,55,66,37,60,49,70,43,53,64,66,30,43,77,71,67,42,79,66,51,54,71,68,70,86,46,67,71,53,82,41,58,57,91

Mean predicted aligned error: 4.11 Å

Foldseek 3Di:
DDAAEAEKEQAAPLVDLVPPDPDPARIVVPDDDDDPRHYYDYAYNYQAWDKDFAFAACHSVNCVVVVVDTDGPGPDMPPTDGHD

pLDDT: mean 91.09, std 7.99, range [55.5, 98.12]